Protein AF-A0A383F458-F1 (afdb_monomer_lite)

pLDDT: mean 91.43, std 10.36, range [50.25, 98.25]

Radius of gyration: 13.86 Å; chains: 1; bounding box: 33×22×38 Å

Secondary structure (DSSP, 8-state):
---HHHHHHHHHHHHHHHHHHH-TTEEEEEEEEEEETTTTEEEEEEEEEETTS-PPPEEEEEEE-----

Structure (mmCIF, N/CA/C/O backbone):
data_AF-A0A383F458-F1
#
_entry.id   AF-A0A383F458-F1
#
loop_
_atom_site.group_PDB
_atom_site.id
_atom_site.type_symbol
_atom_site.label_atom_id
_atom_site.label_alt_id
_atom_site.label_comp_id
_atom_site.label_asym_id
_atom_site.label_entity_id
_atom_site.label_seq_id
_atom_site.pdbx_PDB_ins_code
_atom_site.Cartn_x
_atom_site.Cartn_y
_atom_site.Cartn_z
_atom_site.occupancy
_atom_site.B_iso_or_equiv
_atom_site.auth_seq_id
_atom_site.auth_comp_id
_atom_site.auth_asym_id
_atom_site.auth_atom_id
_atom_site.pdbx_PDB_model_num
ATOM 1 N N . GLU A 1 1 ? 17.351 -4.882 -19.444 1.00 50.25 1 GLU A N 1
ATOM 2 C CA . GLU A 1 1 ? 15.997 -4.316 -19.310 1.00 50.25 1 GLU A CA 1
ATOM 3 C C . GLU A 1 1 ? 15.796 -3.977 -17.846 1.00 50.25 1 GLU A C 1
ATOM 5 O O . GLU A 1 1 ? 15.671 -4.889 -17.042 1.00 50.25 1 GLU A O 1
ATOM 10 N N . THR A 1 2 ? 15.907 -2.704 -17.466 1.00 53.25 2 THR A N 1
ATOM 11 C CA . THR A 1 2 ? 15.521 -2.281 -16.111 1.00 53.25 2 THR A CA 1
ATOM 12 C C . THR A 1 2 ? 14.004 -2.409 -16.062 1.00 53.25 2 THR A C 1
ATOM 14 O O . THR A 1 2 ? 13.305 -1.723 -16.807 1.00 53.25 2 THR A O 1
ATOM 17 N N . ASN A 1 3 ? 13.530 -3.421 -15.344 1.00 74.50 3 ASN A N 1
ATOM 18 C CA . ASN A 1 3 ? 12.237 -4.048 -15.569 1.00 74.50 3 ASN A CA 1
ATOM 19 C C . ASN A 1 3 ? 11.145 -3.142 -14.978 1.00 74.50 3 ASN A C 1
ATOM 21 O O . ASN A 1 3 ? 11.259 -2.736 -13.826 1.00 74.50 3 ASN A O 1
ATOM 25 N N . LEU A 1 4 ? 10.077 -2.811 -15.714 1.00 77.94 4 LEU A N 1
ATOM 26 C CA . LEU A 1 4 ? 8.937 -2.044 -15.167 1.00 77.94 4 LEU A CA 1
ATOM 27 C C . LEU A 1 4 ? 8.393 -2.678 -13.868 1.00 77.9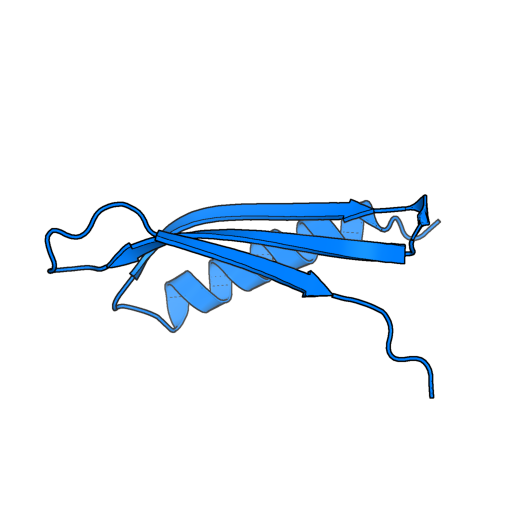4 4 LEU A C 1
ATOM 29 O O . LEU A 1 4 ? 7.922 -1.982 -12.971 1.00 77.94 4 LEU A O 1
ATOM 33 N N . ASN A 1 5 ? 8.549 -3.997 -13.744 1.00 83.56 5 ASN A N 1
ATOM 34 C CA . ASN A 1 5 ? 8.237 -4.772 -12.550 1.00 83.56 5 ASN A CA 1
ATOM 35 C C . ASN A 1 5 ? 9.118 -4.426 -11.336 1.00 83.56 5 ASN A C 1
ATOM 37 O O . ASN A 1 5 ? 8.628 -4.423 -10.208 1.00 83.56 5 ASN A O 1
ATOM 41 N N . ASP A 1 6 ? 10.390 -4.077 -11.543 1.00 89.31 6 ASP A N 1
ATOM 42 C CA . ASP A 1 6 ? 11.279 -3.632 -10.463 1.00 89.31 6 ASP A CA 1
ATOM 43 C C . ASP A 1 6 ? 10.814 -2.278 -9.912 1.00 89.31 6 ASP A C 1
ATOM 45 O O . ASP A 1 6 ? 10.803 -2.060 -8.699 1.00 89.31 6 ASP A O 1
ATOM 49 N N . ILE A 1 7 ? 10.375 -1.381 -10.804 1.00 90.81 7 ILE A N 1
ATOM 50 C CA . ILE A 1 7 ? 9.799 -0.081 -10.434 1.00 90.81 7 ILE A CA 1
ATOM 51 C C . ILE A 1 7 ? 8.480 -0.285 -9.686 1.00 90.81 7 ILE A C 1
ATOM 53 O O . ILE A 1 7 ? 8.273 0.347 -8.653 1.00 90.81 7 ILE A O 1
ATOM 57 N N . ALA A 1 8 ? 7.617 -1.189 -10.158 1.00 92.56 8 ALA A N 1
ATOM 58 C CA . ALA A 1 8 ? 6.364 -1.521 -9.488 1.00 92.56 8 ALA A CA 1
ATOM 59 C C . ALA A 1 8 ? 6.602 -2.020 -8.051 1.00 92.56 8 ALA A C 1
ATOM 61 O O . ALA A 1 8 ? 6.055 -1.461 -7.103 1.00 92.56 8 ALA A O 1
ATOM 62 N N . SER A 1 9 ? 7.511 -2.985 -7.875 1.00 93.75 9 SER A N 1
ATOM 63 C CA . SER A 1 9 ? 7.895 -3.518 -6.560 1.00 93.75 9 SER A CA 1
ATOM 64 C C . SER A 1 9 ? 8.546 -2.469 -5.646 1.00 93.75 9 SER A C 1
ATOM 66 O O . SER A 1 9 ? 8.378 -2.485 -4.422 1.00 93.75 9 SER A O 1
ATOM 68 N N . PHE A 1 10 ? 9.324 -1.544 -6.213 1.00 95.50 10 PHE A N 1
ATOM 69 C CA . PHE A 1 10 ? 9.881 -0.420 -5.466 1.00 95.50 10 PHE A CA 1
ATOM 70 C C . PHE A 1 10 ? 8.782 0.536 -4.985 1.00 95.50 10 PHE A C 1
ATOM 72 O O . PHE A 1 10 ? 8.724 0.842 -3.795 1.00 95.50 10 PHE A O 1
ATOM 79 N N . LEU A 1 11 ? 7.884 0.954 -5.879 1.00 95.38 11 LEU A N 1
ATOM 80 C CA . LEU A 1 11 ? 6.785 1.863 -5.553 1.00 95.38 11 LEU A CA 1
ATOM 81 C C . LEU A 1 11 ? 5.822 1.266 -4.533 1.00 95.38 11 LEU A C 1
ATOM 83 O O . LEU A 1 11 ? 5.421 1.969 -3.612 1.00 95.38 11 LEU A O 1
ATOM 87 N N . GLU A 1 12 ? 5.490 -0.018 -4.646 1.00 96.94 12 GLU A N 1
ATOM 88 C CA . GLU A 1 12 ? 4.630 -0.705 -3.681 1.00 96.94 12 GLU A CA 1
ATOM 89 C C . GLU A 1 12 ? 5.181 -0.576 -2.251 1.00 96.94 12 GLU A C 1
ATOM 91 O O . GLU A 1 12 ? 4.468 -0.180 -1.324 1.00 96.94 12 GLU A O 1
ATOM 96 N N . ARG A 1 13 ? 6.487 -0.824 -2.081 1.00 97.88 13 ARG A N 1
ATOM 97 C CA . ARG A 1 13 ? 7.169 -0.714 -0.785 1.00 97.88 13 ARG A CA 1
ATOM 98 C C . ARG A 1 13 ? 7.252 0.721 -0.284 1.00 97.88 13 ARG A C 1
ATOM 100 O O . ARG A 1 13 ? 7.019 0.955 0.904 1.00 97.88 13 ARG A O 1
ATOM 107 N N . GLU A 1 14 ? 7.578 1.669 -1.155 1.00 97.81 14 GLU A N 1
ATOM 108 C CA . GLU A 1 14 ? 7.683 3.082 -0.783 1.00 97.81 14 GLU A CA 1
ATOM 109 C C . GLU A 1 14 ? 6.325 3.663 -0.384 1.00 97.81 14 GLU A C 1
ATOM 111 O O . GLU A 1 14 ? 6.214 4.282 0.673 1.00 97.81 14 GLU A O 1
ATOM 116 N N . ILE A 1 15 ? 5.268 3.392 -1.155 1.00 97.31 15 ILE A N 1
ATOM 117 C CA . ILE A 1 15 ? 3.897 3.812 -0.834 1.00 97.31 15 ILE A CA 1
ATOM 118 C C . ILE A 1 15 ? 3.477 3.222 0.513 1.00 97.31 15 ILE A C 1
ATOM 120 O O . ILE A 1 15 ? 3.006 3.952 1.388 1.00 97.31 15 ILE A O 1
ATOM 124 N N . ALA A 1 16 ? 3.693 1.919 0.719 1.00 97.88 16 ALA A N 1
ATOM 125 C CA . ALA A 1 16 ? 3.351 1.274 1.980 1.00 97.88 16 ALA A CA 1
ATOM 126 C C . ALA A 1 16 ? 4.122 1.875 3.167 1.00 97.88 16 ALA A C 1
A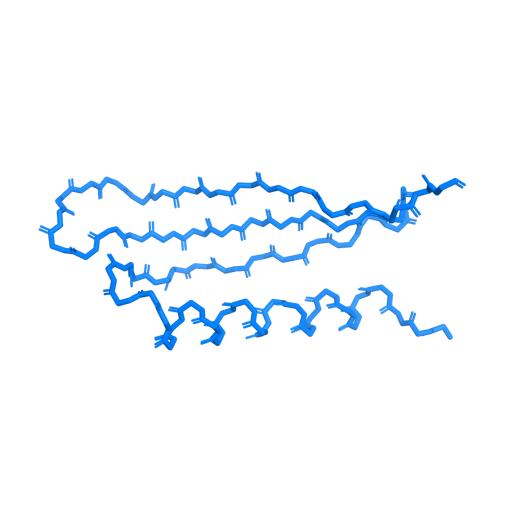TOM 128 O O . ALA A 1 16 ? 3.547 2.074 4.237 1.00 97.88 16 ALA A O 1
ATOM 129 N N . THR A 1 17 ? 5.408 2.182 2.987 1.00 98.25 17 THR A N 1
ATOM 130 C CA . THR A 1 17 ? 6.260 2.780 4.025 1.00 98.25 17 THR A CA 1
ATOM 131 C C . THR A 1 17 ? 5.823 4.205 4.348 1.00 98.25 17 THR A C 1
ATOM 133 O O . THR A 1 17 ? 5.660 4.545 5.519 1.00 98.25 17 THR A O 1
ATOM 136 N N . LEU A 1 18 ? 5.572 5.027 3.328 1.00 98.19 18 LEU A N 1
ATOM 137 C CA . LEU A 1 18 ? 5.119 6.405 3.487 1.00 98.19 18 LEU A CA 1
ATOM 138 C C . LEU A 1 18 ? 3.783 6.450 4.232 1.00 98.19 18 LEU A C 1
ATOM 140 O O . LEU A 1 18 ? 3.677 7.149 5.238 1.00 98.19 18 LEU A O 1
ATOM 144 N N . LEU A 1 19 ? 2.792 5.666 3.801 1.00 97.62 19 LEU A N 1
ATOM 145 C CA . LEU A 1 19 ? 1.473 5.649 4.436 1.00 97.62 19 LEU A CA 1
ATOM 146 C C . LEU A 1 19 ? 1.537 5.167 5.888 1.00 97.62 19 LEU A C 1
ATOM 148 O O . LEU A 1 19 ? 0.949 5.799 6.762 1.00 97.62 19 LEU A O 1
ATOM 152 N N . LYS A 1 20 ? 2.305 4.107 6.172 1.00 97.00 20 LYS A N 1
ATOM 153 C CA . LYS A 1 20 ? 2.502 3.617 7.547 1.00 97.00 20 LYS A CA 1
ATOM 154 C C . LYS A 1 20 ? 3.160 4.654 8.459 1.00 97.00 20 LYS A C 1
ATOM 156 O O . LYS A 1 20 ? 2.864 4.674 9.650 1.00 97.00 20 LYS A O 1
ATOM 161 N N . ASN A 1 21 ? 4.041 5.493 7.916 1.00 97.81 21 ASN A N 1
ATOM 162 C CA . ASN A 1 21 ? 4.790 6.477 8.695 1.00 97.81 21 ASN A CA 1
ATOM 163 C C . ASN A 1 21 ? 4.057 7.814 8.859 1.00 97.81 21 ASN A C 1
ATOM 165 O O . ASN A 1 21 ? 4.201 8.458 9.896 1.00 97.81 21 ASN A O 1
ATOM 169 N N . PHE A 1 22 ? 3.303 8.251 7.848 1.00 98.12 22 PHE A N 1
ATOM 170 C CA . PHE A 1 22 ? 2.798 9.625 7.770 1.00 98.12 22 PHE A CA 1
ATOM 171 C C . PHE A 1 22 ? 1.274 9.749 7.725 1.00 98.12 22 PHE A C 1
ATOM 173 O O . PHE A 1 22 ? 0.775 10.870 7.803 1.00 98.12 22 PHE A O 1
ATOM 180 N N . GLU A 1 23 ? 0.521 8.647 7.657 1.00 97.06 23 GLU A N 1
ATOM 181 C CA . GLU A 1 23 ? -0.943 8.689 7.680 1.00 97.06 23 GLU A CA 1
ATOM 182 C C . GLU A 1 23 ? -1.522 7.826 8.818 1.00 97.06 23 GLU A C 1
ATOM 184 O O . GLU A 1 23 ? -2.056 6.742 8.589 1.00 97.06 23 GLU A O 1
ATOM 189 N N . PRO A 1 24 ? -1.454 8.290 10.082 1.00 96.00 24 PRO A N 1
ATOM 190 C CA . PRO A 1 24 ? -1.913 7.515 11.240 1.00 96.00 24 PRO A CA 1
ATOM 191 C C . PRO A 1 24 ? -3.437 7.320 11.282 1.00 96.00 24 PRO A C 1
ATOM 193 O O . PRO A 1 24 ? -3.939 6.497 12.050 1.00 96.00 24 PRO A O 1
ATOM 196 N N . ARG A 1 25 ? -4.198 8.087 10.488 1.00 97.3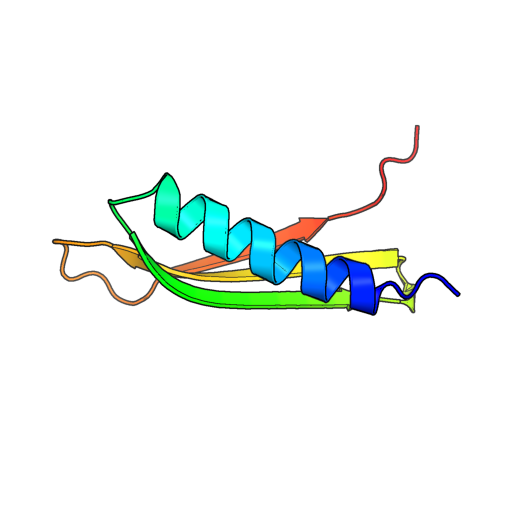8 25 ARG A N 1
ATOM 197 C CA . ARG A 1 25 ? -5.663 7.988 10.441 1.00 97.38 25 ARG A CA 1
ATOM 198 C C . ARG A 1 25 ? -6.140 6.790 9.629 1.00 97.38 25 ARG A C 1
ATOM 200 O O . ARG A 1 25 ? -7.334 6.502 9.667 1.00 97.38 25 ARG A O 1
ATOM 207 N N . ILE A 1 26 ? -5.252 6.098 8.916 1.00 97.12 26 ILE A N 1
ATOM 208 C CA . ILE A 1 26 ? -5.600 4.893 8.167 1.00 97.12 26 ILE A CA 1
ATOM 209 C C . ILE A 1 26 ? -4.871 3.672 8.716 1.00 97.12 26 ILE A C 1
ATOM 211 O O . ILE A 1 26 ? -3.750 3.749 9.214 1.00 97.12 26 ILE A O 1
ATOM 215 N N . LYS A 1 27 ? -5.502 2.514 8.562 1.00 96.75 27 LYS A N 1
ATOM 216 C CA . LYS A 1 27 ? -4.873 1.209 8.702 1.00 96.75 27 LYS A CA 1
ATOM 217 C C . LYS A 1 27 ? -4.734 0.618 7.306 1.00 96.75 27 LYS A C 1
ATOM 219 O O . LYS A 1 27 ? -5.731 0.302 6.663 1.00 96.75 27 LYS A O 1
ATOM 224 N N . LEU A 1 28 ? -3.495 0.527 6.828 1.00 97.06 28 LEU A N 1
ATOM 225 C CA . LEU A 1 28 ? -3.189 0.031 5.489 1.00 97.06 28 LEU A CA 1
ATOM 226 C C . LEU A 1 28 ? -3.454 -1.478 5.402 1.00 97.06 28 LEU A C 1
ATOM 228 O O . LEU A 1 28 ? -2.850 -2.243 6.159 1.00 97.06 28 LEU A O 1
ATOM 232 N N . SER A 1 29 ? -4.316 -1.888 4.472 1.00 95.50 29 SER A N 1
ATOM 233 C CA . SER A 1 29 ? -4.668 -3.294 4.244 1.00 95.50 29 SER A CA 1
ATOM 234 C C . SER A 1 29 ? -3.873 -3.888 3.087 1.00 95.50 29 SER A C 1
ATOM 236 O O . SER A 1 29 ? -3.301 -4.966 3.236 1.00 95.50 29 SER A O 1
ATOM 238 N N . ASN A 1 30 ? -3.802 -3.179 1.957 1.00 97.00 30 ASN A N 1
ATOM 239 C CA . ASN A 1 30 ? -3.107 -3.649 0.763 1.00 97.00 30 ASN A CA 1
ATOM 240 C C . ASN A 1 30 ? -2.588 -2.481 -0.090 1.00 97.00 30 ASN A C 1
ATOM 242 O O . ASN A 1 30 ? -3.211 -1.420 -0.150 1.00 97.00 30 ASN A O 1
ATOM 246 N N . VAL A 1 31 ? -1.462 -2.693 -0.767 1.00 97.62 31 VAL A N 1
ATOM 247 C CA . VAL A 1 31 ? -0.953 -1.824 -1.836 1.00 97.62 31 VAL A CA 1
ATOM 248 C C . VAL A 1 31 ? -0.599 -2.738 -2.992 1.00 97.62 31 VAL A C 1
ATOM 250 O O . VAL A 1 31 ? 0.166 -3.677 -2.809 1.00 97.62 31 VAL A O 1
ATOM 253 N N . LEU A 1 32 ? -1.158 -2.462 -4.162 1.00 97.06 32 LEU A N 1
ATOM 254 C CA . LEU A 1 32 ? -0.900 -3.208 -5.381 1.00 97.06 32 LEU A CA 1
ATOM 255 C C . LEU A 1 32 ? -0.439 -2.231 -6.459 1.00 97.06 32 LEU A C 1
ATOM 257 O O . LEU A 1 32 ? -1.107 -1.224 -6.708 1.00 97.06 32 LEU A O 1
ATOM 261 N N . VAL A 1 33 ? 0.693 -2.536 -7.089 1.00 96.31 33 VAL A N 1
ATOM 262 C CA . VAL A 1 33 ? 1.216 -1.785 -8.232 1.00 96.31 33 VAL A CA 1
ATOM 263 C C . VAL A 1 33 ? 1.372 -2.739 -9.410 1.00 96.31 33 VAL A C 1
ATOM 265 O O . VAL A 1 33 ? 2.209 -3.637 -9.390 1.00 96.31 33 VAL A O 1
ATOM 268 N N . GLU A 1 34 ? 0.565 -2.536 -10.445 1.00 94.12 34 GLU A N 1
ATOM 269 C CA . GLU A 1 34 ? 0.558 -3.351 -11.657 1.00 94.12 34 GLU A CA 1
ATOM 270 C C . GLU A 1 34 ? 1.211 -2.575 -12.799 1.00 94.12 34 GLU A C 1
ATOM 272 O O . GLU A 1 34 ? 0.870 -1.420 -13.069 1.00 94.12 34 GLU A O 1
ATOM 277 N N . SER A 1 35 ? 2.177 -3.210 -13.467 1.00 91.12 35 SER A N 1
ATOM 278 C CA . SER A 1 35 ? 2.862 -2.609 -14.606 1.00 91.12 35 SER A CA 1
ATOM 279 C C . SER A 1 35 ? 2.168 -2.989 -15.915 1.00 91.12 35 SER A C 1
ATOM 281 O O . SER A 1 35 ? 2.082 -4.160 -16.283 1.00 91.12 35 SER A O 1
ATOM 283 N N . LEU A 1 36 ? 1.641 -1.985 -16.617 1.00 88.81 36 LEU A N 1
ATOM 284 C CA . LEU A 1 36 ? 1.004 -2.141 -17.920 1.00 88.81 36 LEU A CA 1
ATOM 285 C C . LEU A 1 36 ? 2.063 -1.889 -18.993 1.00 88.81 36 LEU A C 1
ATOM 287 O O . LEU A 1 36 ? 2.260 -0.769 -19.466 1.00 88.81 36 LEU A O 1
ATOM 291 N N . VAL A 1 37 ? 2.799 -2.950 -19.333 1.00 81.44 37 VAL A N 1
ATOM 292 C CA . VAL A 1 37 ? 3.975 -2.879 -20.218 1.00 81.44 37 VAL A CA 1
ATOM 293 C C . VAL A 1 37 ? 3.615 -2.353 -21.611 1.00 81.44 37 VAL A C 1
ATOM 295 O O . VAL A 1 37 ? 4.390 -1.595 -22.188 1.00 81.44 37 VAL A O 1
ATOM 298 N N . ASP A 1 38 ? 2.425 -2.687 -22.115 1.00 84.81 38 ASP A N 1
ATOM 299 C CA . ASP A 1 38 ? 1.965 -2.272 -23.446 1.00 84.81 38 ASP A CA 1
ATOM 300 C C . ASP A 1 38 ? 1.738 -0.754 -23.552 1.00 84.81 38 ASP A C 1
ATOM 302 O O . ASP A 1 38 ? 2.014 -0.152 -24.592 1.00 84.81 38 ASP A O 1
ATOM 306 N N . SER A 1 39 ? 1.245 -0.122 -22.482 1.00 84.19 39 SER A N 1
ATOM 307 C CA . SER A 1 39 ? 0.949 1.315 -22.439 1.00 84.19 39 SER A CA 1
ATOM 308 C C . SER A 1 39 ? 2.036 2.148 -21.750 1.00 84.19 39 SER A C 1
ATOM 310 O O . SER A 1 39 ? 1.992 3.377 -21.820 1.00 84.19 39 SER A O 1
ATOM 312 N N . TYR A 1 40 ? 3.047 1.507 -21.154 1.00 84.44 40 TYR A N 1
ATOM 313 C CA . TYR A 1 40 ? 4.042 2.132 -20.272 1.00 84.44 40 TYR A CA 1
ATOM 314 C C . TYR A 1 40 ? 3.410 2.868 -19.085 1.00 84.44 40 TYR A C 1
ATOM 316 O O . TYR A 1 40 ? 3.861 3.945 -18.689 1.00 84.44 40 TYR A O 1
ATOM 324 N N . GLU A 1 41 ? 2.364 2.280 -18.515 1.00 89.56 41 GLU A N 1
ATOM 325 C CA . GLU A 1 41 ? 1.619 2.856 -17.400 1.00 89.56 41 GLU A CA 1
ATOM 326 C C . GLU A 1 41 ? 1.778 2.000 -16.145 1.00 89.56 41 GLU A C 1
ATOM 328 O O . GLU A 1 41 ? 2.078 0.805 -16.208 1.00 89.56 41 GLU A O 1
ATOM 333 N N . LEU A 1 42 ? 1.572 2.617 -14.985 1.00 92.50 42 LEU A N 1
ATOM 334 C CA . LEU A 1 42 ? 1.529 1.916 -13.706 1.00 92.50 42 LEU A CA 1
ATOM 335 C C . LEU A 1 42 ? 0.162 2.139 -13.077 1.00 92.50 42 LEU A C 1
ATOM 337 O O . LEU A 1 42 ? -0.196 3.274 -12.763 1.00 92.50 42 LEU A O 1
ATOM 341 N N . GLN A 1 43 ? -0.593 1.064 -12.892 1.00 95.31 43 GLN A N 1
ATOM 342 C CA . GLN A 1 43 ? -1.853 1.096 -12.168 1.00 95.31 43 GLN A CA 1
ATOM 343 C C . GLN A 1 43 ? -1.576 0.848 -10.689 1.00 95.31 43 GLN A C 1
ATOM 345 O O . GLN A 1 43 ? -0.937 -0.137 -10.328 1.00 95.31 43 GLN A O 1
ATOM 350 N N . ILE A 1 44 ? -2.056 1.739 -9.827 1.00 97.06 44 ILE A N 1
ATOM 351 C CA . ILE A 1 44 ? -1.909 1.618 -8.379 1.00 97.06 44 ILE A CA 1
ATOM 352 C C . ILE A 1 44 ? -3.283 1.494 -7.743 1.00 97.06 44 ILE A C 1
ATOM 354 O O . ILE A 1 44 ? -4.169 2.311 -7.997 1.00 97.06 44 ILE A O 1
ATOM 358 N N . ARG A 1 45 ? -3.430 0.495 -6.872 1.00 97.94 45 ARG A N 1
ATOM 359 C CA . ARG A 1 45 ? -4.584 0.300 -5.994 1.00 97.94 45 ARG A CA 1
ATOM 360 C C . ARG A 1 45 ? -4.115 0.282 -4.544 1.00 97.94 45 ARG A C 1
ATOM 362 O O . ARG A 1 45 ? -3.189 -0.444 -4.192 1.00 97.94 45 ARG A O 1
ATOM 369 N N . ILE A 1 46 ? -4.770 1.071 -3.699 1.00 98.06 46 ILE A N 1
ATOM 370 C CA . ILE A 1 46 ? -4.490 1.149 -2.263 1.00 98.06 46 ILE A CA 1
ATOM 371 C C . ILE A 1 46 ? -5.780 0.858 -1.509 1.00 98.06 46 ILE A C 1
ATOM 373 O O . ILE A 1 46 ? -6.769 1.565 -1.691 1.00 98.06 46 ILE A O 1
ATOM 377 N N . GLU A 1 47 ? -5.753 -0.153 -0.646 1.00 97.94 47 GLU A N 1
ATOM 378 C CA . GLU A 1 47 ? -6.872 -0.532 0.214 1.00 97.94 47 GLU A CA 1
ATOM 379 C C . GLU A 1 47 ? -6.542 -0.222 1.671 1.00 97.94 47 GLU A C 1
ATOM 381 O O . GLU A 1 47 ? -5.477 -0.590 2.182 1.00 97.94 47 GLU A O 1
ATOM 386 N N . TYR A 1 48 ? -7.461 0.450 2.358 1.00 97.69 48 TYR A N 1
ATOM 387 C CA . TYR A 1 48 ? -7.260 0.867 3.740 1.00 97.69 48 TYR A CA 1
ATOM 388 C C . TYR A 1 48 ? -8.572 1.001 4.511 1.00 97.69 48 TYR A C 1
ATOM 390 O O . TYR A 1 48 ? -9.653 1.171 3.953 1.00 97.69 48 TYR A O 1
ATOM 398 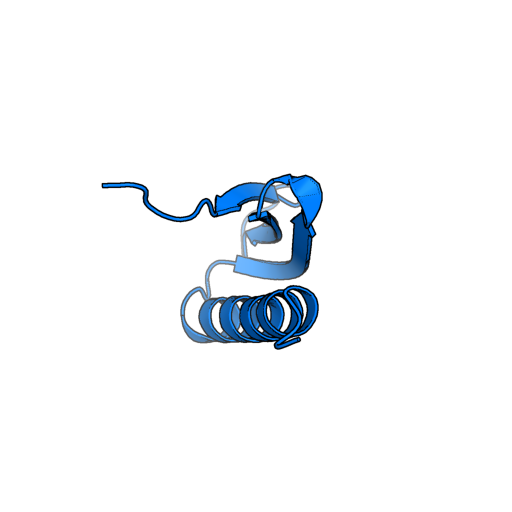N N . GLU A 1 49 ? -8.461 0.968 5.831 1.00 97.50 49 GLU A N 1
ATOM 399 C CA . GLU A 1 49 ? -9.549 1.269 6.760 1.00 97.50 49 GLU A CA 1
ATOM 400 C C . GLU A 1 49 ? -9.288 2.615 7.437 1.00 97.50 49 GLU A C 1
ATOM 402 O O . GLU A 1 49 ? -8.137 2.968 7.692 1.00 97.50 49 GLU A O 1
ATOM 407 N N . ILE A 1 50 ? -10.341 3.371 7.756 1.00 96.31 50 ILE A N 1
ATOM 408 C CA . ILE A 1 50 ? -10.200 4.612 8.526 1.00 96.31 50 ILE A CA 1
ATOM 409 C C . ILE A 1 50 ? -10.202 4.263 10.015 1.00 96.31 50 ILE A C 1
ATOM 411 O O . ILE A 1 50 ? -11.189 3.762 10.555 1.00 96.31 50 ILE A O 1
ATOM 415 N N . THR A 1 51 ? -9.096 4.546 10.696 1.00 95.38 51 THR A N 1
ATOM 416 C CA . THR A 1 51 ? -8.928 4.259 12.120 1.00 95.38 51 THR A CA 1
ATOM 417 C C . THR A 1 51 ? -9.945 5.052 12.944 1.00 95.38 51 THR A C 1
ATOM 419 O O . THR A 1 51 ? -10.021 6.275 12.856 1.0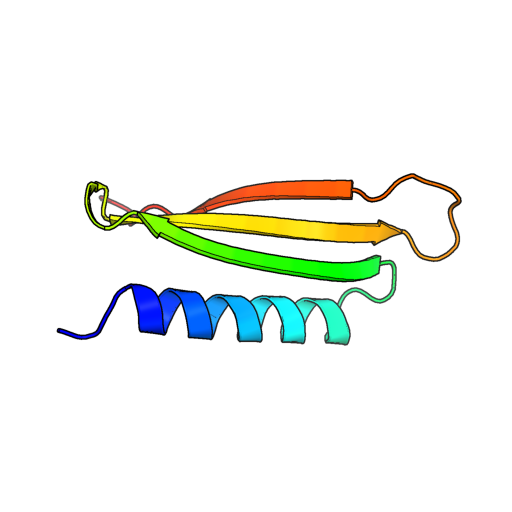0 95.38 51 THR A O 1
ATOM 422 N N . GLY A 1 52 ? -10.712 4.356 13.787 1.00 94.00 52 GLY A N 1
ATOM 423 C CA . GLY A 1 52 ? -11.655 4.979 14.722 1.00 94.00 52 GLY A CA 1
ATOM 424 C C . GLY A 1 52 ? -13.029 5.321 14.142 1.00 94.00 52 GLY A C 1
ATOM 425 O O . GLY A 1 52 ? -13.867 5.836 14.879 1.00 94.00 52 GLY A O 1
ATOM 426 N N . LEU A 1 53 ? -13.295 5.009 12.869 1.00 93.94 53 LEU A N 1
ATOM 427 C CA . LEU A 1 53 ? -14.618 5.148 12.258 1.00 93.94 53 LEU A CA 1
ATOM 428 C C . LEU A 1 53 ? -15.083 3.788 11.714 1.00 93.94 53 LEU A C 1
ATOM 430 O O . LEU A 1 53 ? -14.290 3.092 11.085 1.00 93.94 53 LEU A O 1
ATOM 434 N N . PRO A 1 54 ? -16.352 3.388 11.916 1.00 93.19 54 PRO A N 1
ATOM 435 C CA . PRO A 1 54 ? -16.874 2.098 11.462 1.00 93.19 54 PRO A CA 1
ATOM 436 C C . PRO A 1 54 ? -17.244 2.141 9.971 1.00 93.19 54 PRO A C 1
ATOM 438 O O . PRO A 1 54 ? -18.343 1.754 9.574 1.00 93.19 54 PRO A O 1
ATOM 441 N N . PHE A 1 55 ? -16.350 2.677 9.144 1.00 94.50 55 PHE A N 1
ATOM 442 C CA . PHE A 1 55 ? -16.516 2.665 7.700 1.00 94.50 55 PHE A CA 1
ATOM 443 C C . PHE A 1 55 ? -16.029 1.335 7.122 1.00 94.50 55 PHE A C 1
ATOM 445 O O . PHE A 1 55 ? -15.101 0.734 7.668 1.00 94.50 55 PHE A O 1
ATOM 452 N N . PRO A 1 56 ? -16.629 0.868 6.015 1.00 95.06 56 PRO A N 1
ATOM 453 C CA . PRO A 1 56 ? -16.078 -0.262 5.281 1.00 95.06 56 PRO A CA 1
ATOM 454 C C . PRO A 1 56 ? -14.684 0.082 4.738 1.00 95.06 56 PRO A C 1
ATOM 456 O O . PRO A 1 56 ? -14.328 1.261 4.619 1.00 95.06 56 PRO A O 1
ATOM 459 N N . THR A 1 57 ? -13.914 -0.948 4.383 1.00 96.12 57 THR A N 1
ATOM 460 C CA . THR A 1 57 ? -12.631 -0.800 3.686 1.00 96.12 57 THR A CA 1
ATOM 461 C C . THR A 1 57 ? -12.808 0.076 2.447 1.00 96.12 57 THR A C 1
ATOM 463 O O . THR A 1 57 ? -13.743 -0.110 1.668 1.00 96.12 57 THR A O 1
ATOM 466 N N . GLN A 1 58 ? -11.925 1.054 2.299 1.00 96.44 58 GLN A N 1
ATOM 467 C CA . GLN A 1 58 ? -11.905 2.004 1.196 1.00 96.44 58 GL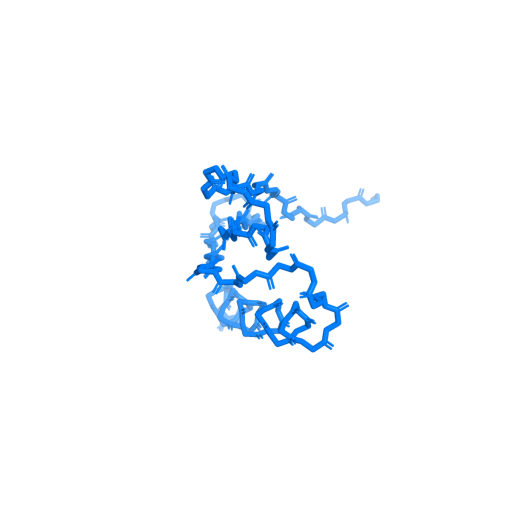N A CA 1
ATOM 468 C C . GLN A 1 58 ? -10.827 1.598 0.196 1.00 96.44 58 GLN A C 1
ATOM 470 O O . GLN A 1 58 ? -9.786 1.068 0.594 1.00 96.44 58 GLN A O 1
ATOM 475 N N . ASN A 1 59 ? -11.058 1.890 -1.084 1.00 96.88 59 ASN A N 1
ATOM 476 C CA . ASN A 1 59 ? -10.052 1.758 -2.128 1.00 96.88 59 ASN A CA 1
ATOM 477 C C . ASN A 1 59 ? -9.813 3.101 -2.828 1.00 96.88 59 ASN A C 1
ATOM 479 O O . ASN A 1 59 ? -10.739 3.869 -3.083 1.00 96.88 59 ASN A O 1
ATOM 483 N N . ILE A 1 60 ? -8.555 3.370 -3.161 1.00 96.00 60 ILE A N 1
ATOM 484 C CA . ILE A 1 60 ? -8.173 4.440 -4.081 1.00 96.00 60 ILE A CA 1
ATOM 485 C C . ILE A 1 60 ? -7.412 3.798 -5.235 1.00 96.00 60 ILE A C 1
ATOM 487 O O . ILE A 1 60 ? -6.489 3.013 -5.013 1.00 96.00 60 ILE A O 1
ATOM 491 N N . GLU A 1 61 ? -7.798 4.153 -6.458 1.00 97.06 61 GLU A N 1
ATOM 492 C CA . GLU A 1 61 ? -7.172 3.672 -7.685 1.00 97.06 61 GLU A CA 1
ATOM 493 C C . GLU A 1 61 ? -6.753 4.849 -8.555 1.00 97.06 61 GLU A C 1
ATOM 495 O O . GLU A 1 61 ? -7.529 5.781 -8.779 1.00 97.06 61 GLU A O 1
ATOM 500 N N . PHE A 1 62 ? -5.515 4.817 -9.034 1.00 95.44 62 PHE A N 1
ATOM 501 C CA . PHE A 1 62 ? -4.987 5.826 -9.942 1.00 95.44 62 PHE A CA 1
ATOM 502 C C . PHE A 1 62 ? -3.925 5.235 -10.864 1.00 95.44 62 PHE A C 1
ATOM 504 O O . PHE A 1 62 ? -3.347 4.182 -10.599 1.00 95.44 62 PHE A O 1
ATOM 511 N N . LEU A 1 63 ? -3.684 5.941 -11.964 1.00 93.56 63 LEU A N 1
ATOM 512 C CA . LEU A 1 63 ? -2.747 5.556 -13.007 1.00 93.56 63 LEU A CA 1
ATOM 513 C C . LEU A 1 63 ? -1.597 6.563 -13.042 1.00 93.56 63 LEU A C 1
ATOM 515 O O . LEU A 1 63 ? -1.834 7.771 -13.077 1.00 93.56 63 LEU A O 1
ATOM 519 N N . LEU A 1 64 ? -0.359 6.078 -13.058 1.00 91.44 64 LEU A N 1
ATOM 520 C CA . LEU A 1 64 ? 0.805 6.895 -13.376 1.00 91.44 64 LEU A CA 1
ATOM 521 C C . LEU A 1 64 ? 1.144 6.702 -14.846 1.00 91.44 64 LEU A C 1
ATOM 523 O O . LEU A 1 64 ? 1.411 5.588 -15.298 1.00 91.44 64 LEU A O 1
ATOM 527 N N . GLN A 1 65 ? 1.148 7.813 -15.569 1.00 87.69 65 GLN A N 1
ATOM 528 C CA . GLN A 1 65 ? 1.536 7.874 -16.967 1.00 87.69 65 GLN A CA 1
ATOM 529 C C . GLN A 1 65 ? 2.789 8.750 -17.089 1.00 87.69 65 GLN A C 1
ATOM 531 O O . GLN A 1 65 ? 2.913 9.746 -16.369 1.00 87.69 65 GLN A O 1
ATOM 536 N N . PRO A 1 66 ? 3.728 8.419 -17.987 1.00 82.31 66 PRO A N 1
ATOM 537 C CA . PRO A 1 66 ? 4.872 9.276 -18.255 1.00 82.31 66 PRO A CA 1
ATOM 538 C C . PRO A 1 66 ? 4.401 10.624 -18.811 1.00 82.31 66 PRO A C 1
ATOM 540 O O . PRO A 1 66 ? 3.613 10.683 -19.758 1.00 82.31 66 PRO A O 1
ATOM 543 N N . THR A 1 67 ? 4.907 11.720 -18.250 1.00 79.69 67 THR A N 1
ATOM 544 C CA . THR A 1 67 ? 4.602 13.066 -18.738 1.00 79.69 67 THR A CA 1
ATOM 545 C C . THR A 1 67 ? 5.212 13.247 -20.127 1.00 79.69 67 THR A C 1
ATOM 547 O O . THR A 1 67 ? 6.433 13.315 -20.267 1.00 79.69 67 THR A O 1
ATOM 550 N N . ARG A 1 68 ? 4.377 13.322 -21.168 1.00 73.19 68 ARG A N 1
ATOM 551 C CA . ARG A 1 68 ? 4.807 13.795 -22.490 1.00 73.19 68 ARG A CA 1
ATOM 552 C C . ARG A 1 68 ? 4.672 15.321 -22.504 1.00 73.19 68 ARG A C 1
ATOM 554 O O . ARG A 1 68 ? 3.557 15.815 -22.354 1.00 73.19 68 ARG A O 1
ATOM 561 N N . ILE A 1 69 ? 5.791 16.040 -22.623 1.00 51.25 69 ILE A N 1
ATOM 562 C CA . ILE A 1 69 ? 5.820 17.470 -22.986 1.00 51.25 69 ILE A CA 1
ATOM 563 C C . ILE A 1 69 ? 5.950 17.625 -24.496 1.00 51.25 69 ILE A C 1
ATOM 565 O O . ILE A 1 69 ? 6.648 16.783 -25.106 1.00 51.25 69 ILE A O 1
#

Sequence (69 aa):
ETNLNDIASFLEREIATLLKNFEPRIKLSNVLVESLVDSYELQIRIEYEITGLPFPTQNIEFLLQPTRI

Organism: NCBI:txid408172

Foldseek 3Di:
DCDVVVVQVVVQVVVVVCCVVPPPQKDWDGWGWDQPPVQRKIKIKTWIDGPPDPDPIDIDIDMDDDDDD

InterPro domains:
  IPR007048 IraD/Gp25-like [PF04965] (6-51)